Protein AF-A0A7S1NS68-F1 (afdb_monomer)

Mean predicted aligned error: 9.44 Å

Organism: NCBI:txid73025

Solvent-accessible surface area (backbone atoms only — not comparable to full-atom values): 8973 Å² total; per-residue (Å²): 137,70,60,67,44,74,39,48,34,71,34,73,32,74,50,71,56,63,77,52,60,89,84,45,47,40,35,43,36,64,88,53,104,85,63,80,72,32,69,24,50,52,54,60,69,64,95,90,56,72,72,77,91,58,64,29,28,28,50,35,61,41,71,59,36,73,66,45,70,72,34,58,35,37,39,39,38,81,92,42,95,64,69,49,75,35,40,52,30,29,27,34,90,79,80,88,89,81,77,62,80,76,74,70,62,53,65,71,75,42,91,66,10,72,64,51,60,76,64,62,81,52,94,87,65,83,86,86,81,79,80,85,77,78,77,78,76,83,78,85,130

Nearest PDB structures (foldseek):
  6dld-assembly1_B  TM=4.178E-01  e=3.895E-02  Homo sapiens
  1xau-assembly1_A  TM=4.382E-01  e=5.631E-01  Mus musculus
  7f35-assembly3_E  TM=3.769E-01  e=3.413E-01  Mus musculus
  7f2s-assembly1_B  TM=4.176E-01  e=2.393E+00  Mus musculus
  7km6-assembly1_L  TM=3.177E-01  e=1.227E+00  Homo sapiens

Radius of gyration: 19.7 Å; Cα contacts (8 Å, |Δi|>4): 235; chains: 1; bounding box: 54×30×59 Å

pLDDT: mean 80.26, std 14.73, range [41.56, 96.62]

Foldseek 3Di:
DAAQEEFAAQAKGKDKDDADDAPKKKWKDWDDPDDDTWIWGFDFDPPPDDPDPGGTMIMTIDGHHHWDDDIWMWMDIPVDPDIDTHGGYTHDHDDDQDDDPVSPDDCCPDVVSVVVVVVVPDSPDDDDDDDDDDDPPDDDD

InterPro domains:
  IPR036514 SGNH hydrolase superfamily [G3DSA:3.40.50.1110] (92-140)
  IPR039329 Sialate O-acetylesterase [PTHR22901] (2-140)

Secondary structure (DSSP, 8-state):
--SS-EEETTS-EEEEEEE--TTPEEEEE---TT-PPEEEEEE-SPTT---TT---EEEEEEP---SEEEEEEEEEETTEEEEEEEEEEEEE-------SGGGG--GGGSTTHHHHHHH---TT-----PPPPPPPPP---

Structure (mmCIF, N/CA/C/O backbone):
data_AF-A0A7S1NS68-F1
#
_entry.id   AF-A0A7S1NS68-F1
#
loop_
_atom_site.group_PDB
_atom_site.id
_atom_site.type_symbol
_atom_site.label_atom_id
_atom_site.label_alt_id
_atom_site.label_comp_id
_atom_site.label_asym_id
_atom_site.label_entity_id
_atom_site.label_seq_id
_atom_site.pdbx_PDB_ins_code
_atom_site.Cartn_x
_atom_site.Cartn_y
_atom_site.Cartn_z
_atom_site.occupancy
_atom_site.B_iso_or_equiv
_atom_site.auth_seq_id
_atom_site.auth_comp_id
_atom_site.auth_asym_id
_atom_site.auth_atom_id
_atom_site.pdbx_PDB_model_num
ATOM 1 N N . LEU A 1 1 ? -0.223 8.325 4.685 1.00 73.06 1 LEU A N 1
ATOM 2 C CA . LEU A 1 1 ? -0.859 7.276 3.864 1.00 73.06 1 LEU A CA 1
ATOM 3 C C . LEU A 1 1 ? -1.425 7.972 2.646 1.00 73.06 1 LEU A C 1
ATOM 5 O O . LEU A 1 1 ? -2.061 9.002 2.827 1.00 73.06 1 LEU A O 1
ATOM 9 N N . GLU A 1 2 ? -1.129 7.469 1.455 1.00 80.44 2 GLU A N 1
ATOM 10 C CA . GLU A 1 2 ? -1.509 8.104 0.190 1.00 80.44 2 GLU A CA 1
ATOM 11 C C . GLU A 1 2 ? -2.311 7.136 -0.679 1.00 80.44 2 GLU A C 1
ATOM 13 O O . GLU A 1 2 ? -2.218 5.921 -0.515 1.00 80.44 2 GLU A O 1
ATOM 18 N N . ASP A 1 3 ? -3.102 7.684 -1.595 1.00 91.50 3 ASP A N 1
ATOM 19 C CA . ASP A 1 3 ? -3.822 6.916 -2.606 1.00 91.50 3 ASP A CA 1
ATOM 20 C C . ASP A 1 3 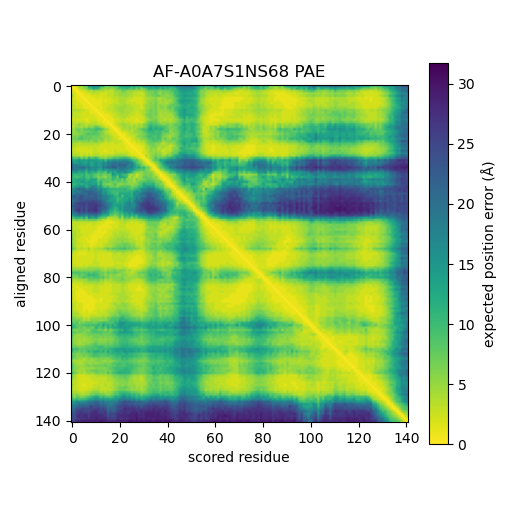? -2.852 6.383 -3.680 1.00 91.50 3 ASP A C 1
ATOM 22 O O . ASP A 1 3 ? -1.675 6.733 -3.716 1.00 91.50 3 ASP A O 1
ATOM 26 N N . HIS A 1 4 ? -3.344 5.548 -4.598 1.00 93.56 4 HIS A N 1
ATOM 27 C CA . HIS A 1 4 ? -2.556 5.045 -5.732 1.00 93.56 4 HIS A CA 1
ATOM 28 C C . HIS A 1 4 ? -1.351 4.158 -5.337 1.00 93.56 4 HIS A C 1
ATOM 30 O O . HIS A 1 4 ? -0.376 4.066 -6.080 1.00 93.56 4 HIS A O 1
ATOM 36 N N . MET A 1 5 ? -1.442 3.367 -4.263 1.00 93.19 5 MET A N 1
ATOM 37 C CA . MET A 1 5 ? -0.397 2.391 -3.888 1.00 93.19 5 MET A CA 1
ATO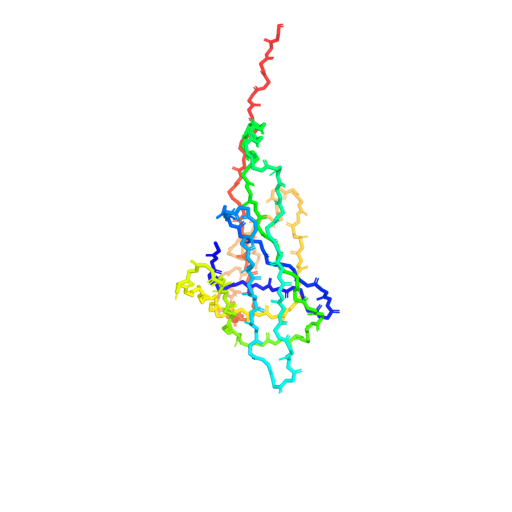M 38 C C . MET A 1 5 ? -0.579 0.983 -4.489 1.00 93.19 5 MET A C 1
ATOM 40 O O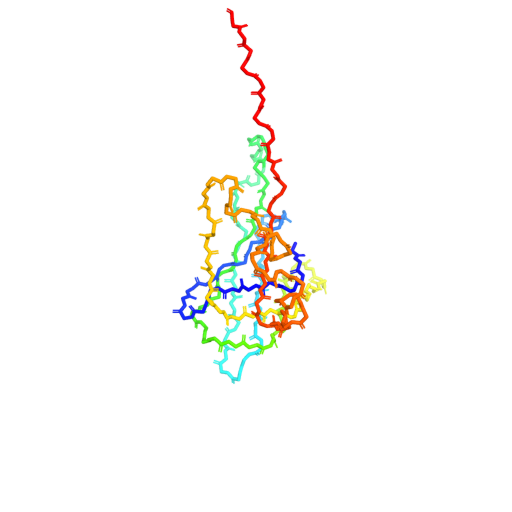 . MET A 1 5 ? -1.699 0.566 -4.794 1.00 93.19 5 MET A O 1
ATOM 44 N N . VAL A 1 6 ? 0.520 0.236 -4.610 1.00 94.88 6 VAL A N 1
ATOM 45 C CA . VAL A 1 6 ? 0.519 -1.198 -4.947 1.00 94.88 6 VAL A CA 1
ATOM 46 C C . VAL A 1 6 ? 0.974 -1.992 -3.723 1.00 94.88 6 VAL A C 1
ATOM 48 O O . VAL A 1 6 ? 2.022 -1.694 -3.156 1.00 94.88 6 VAL A O 1
ATOM 51 N N . LEU A 1 7 ? 0.189 -2.987 -3.318 1.00 94.06 7 LEU A N 1
ATOM 52 C CA . LEU A 1 7 ? 0.533 -3.970 -2.293 1.00 94.06 7 LEU A CA 1
ATOM 53 C C . LEU A 1 7 ? 0.958 -5.281 -2.961 1.00 94.06 7 LEU A C 1
ATOM 55 O O . LEU A 1 7 ? 0.460 -5.619 -4.035 1.00 94.06 7 LEU A O 1
ATOM 59 N N . GLN A 1 8 ? 1.861 -6.028 -2.327 1.00 95.81 8 GLN A N 1
ATOM 60 C CA . GLN A 1 8 ? 2.326 -7.309 -2.858 1.00 95.81 8 GLN A CA 1
ATOM 61 C C . GLN A 1 8 ? 1.163 -8.310 -2.940 1.00 95.81 8 GLN A C 1
ATOM 63 O O . GLN A 1 8 ? 0.476 -8.555 -1.947 1.00 95.81 8 GLN A O 1
ATOM 68 N N . ARG A 1 9 ? 0.940 -8.885 -4.125 1.00 94.38 9 ARG A N 1
ATOM 69 C CA . ARG A 1 9 ? -0.045 -9.958 -4.324 1.00 94.38 9 ARG A CA 1
ATOM 70 C C . ARG A 1 9 ? 0.458 -11.301 -3.806 1.00 94.38 9 ARG A C 1
ATOM 72 O O . ARG A 1 9 ? 1.665 -11.522 -3.701 1.00 94.38 9 ARG A O 1
ATOM 79 N N . ASP A 1 10 ? -0.490 -12.192 -3.533 1.00 93.25 10 ASP A N 1
ATOM 80 C CA . ASP A 1 10 ? -0.284 -13.604 -3.183 1.00 93.25 10 ASP A CA 1
ATOM 81 C C . ASP A 1 10 ? 0.603 -13.833 -1.943 1.00 93.25 10 ASP A C 1
ATOM 83 O O . ASP A 1 10 ? 1.017 -14.951 -1.644 1.00 93.25 10 ASP A O 1
ATOM 87 N N . GLN A 1 11 ? 0.849 -12.773 -1.171 1.00 91.25 11 GLN A N 1
ATOM 88 C CA . GLN A 1 11 ? 1.589 -12.775 0.085 1.00 91.25 11 GLN A CA 1
ATOM 89 C C . GLN A 1 11 ? 0.950 -11.800 1.071 1.00 91.25 11 GLN A C 1
ATOM 91 O O . GLN A 1 11 ? 0.178 -10.919 0.691 1.00 91.25 11 GLN A O 1
ATOM 96 N N . GLN A 1 12 ? 1.261 -11.969 2.356 1.00 89.44 12 GLN A N 1
ATOM 97 C CA . GLN A 1 12 ? 0.821 -11.030 3.378 1.00 89.44 12 GLN A CA 1
ATOM 98 C C . GLN A 1 12 ? 1.418 -9.645 3.094 1.00 89.44 12 GLN A C 1
ATOM 100 O O . GLN A 1 12 ? 2.633 -9.498 2.981 1.00 89.44 12 GLN A O 1
ATOM 105 N N . ALA A 1 13 ? 0.560 -8.631 3.019 1.00 89.44 13 ALA A N 1
ATOM 106 C CA . ALA A 1 13 ? 0.966 -7.241 2.856 1.00 89.44 13 ALA A CA 1
ATOM 107 C C . ALA A 1 13 ? 0.576 -6.458 4.108 1.00 89.44 13 ALA A C 1
ATOM 109 O O . ALA A 1 13 ? -0.490 -6.682 4.676 1.00 89.44 13 ALA A O 1
ATOM 110 N N . CYS A 1 14 ? 1.421 -5.532 4.547 1.00 89.00 14 CYS A N 1
ATOM 111 C CA . CYS A 1 14 ? 1.156 -4.738 5.741 1.00 89.00 14 CYS A CA 1
ATOM 112 C C . CYS A 1 14 ? 0.940 -3.271 5.389 1.00 89.00 14 CYS A C 1
ATOM 114 O O . CYS A 1 14 ? 1.557 -2.731 4.474 1.00 89.00 14 CYS A O 1
ATOM 116 N N . ILE A 1 15 ? 0.029 -2.639 6.121 1.00 88.00 15 ILE A N 1
ATOM 117 C CA . ILE A 1 15 ? -0.238 -1.209 6.060 1.00 88.00 15 ILE A CA 1
ATOM 118 C C . ILE A 1 15 ? 0.215 -0.614 7.384 1.00 88.00 15 ILE A C 1
ATOM 120 O O . ILE A 1 15 ? -0.197 -1.068 8.454 1.00 88.00 15 ILE A O 1
ATOM 124 N N . TRP A 1 16 ? 1.052 0.412 7.292 1.00 87.25 16 TRP A N 1
ATOM 125 C CA . TRP A 1 16 ? 1.570 1.151 8.436 1.00 87.25 16 TRP A CA 1
ATOM 126 C C . TRP A 1 16 ? 0.941 2.531 8.495 1.00 87.25 16 TRP A C 1
ATOM 128 O O . TRP A 1 16 ? 0.831 3.221 7.477 1.00 87.25 16 TRP A O 1
ATOM 138 N N . GLY A 1 17 ? 0.586 2.961 9.697 1.00 83.38 17 GLY A N 1
ATOM 139 C CA . GLY A 1 17 ? 0.144 4.326 9.931 1.00 83.38 17 GLY A CA 1
ATOM 140 C C . GLY A 1 17 ? 1.022 5.095 10.896 1.00 83.38 17 GLY A C 1
ATOM 141 O O . GLY A 1 17 ? 2.017 4.603 11.431 1.00 83.38 17 GLY A O 1
ATOM 142 N N . GLY A 1 18 ? 0.642 6.359 11.063 1.00 78.75 18 GLY A N 1
ATOM 143 C CA . GLY A 1 18 ? 1.274 7.271 12.001 1.00 78.75 18 GLY A CA 1
ATOM 144 C C . GLY A 1 18 ? 0.922 6.954 13.452 1.00 78.75 18 GLY A C 1
ATOM 145 O O . GLY A 1 18 ? 0.615 5.819 13.813 1.00 78.75 18 GLY A O 1
ATOM 146 N N . VAL A 1 19 ? 0.988 7.994 14.277 1.00 77.25 19 VAL A N 1
ATOM 147 C CA . VAL A 1 19 ? 0.803 7.876 15.721 1.00 77.25 19 VAL A CA 1
ATOM 148 C C . VAL A 1 19 ? -0.647 7.542 16.059 1.00 77.25 19 VAL A C 1
ATOM 150 O O . VAL A 1 19 ? -1.555 8.183 15.534 1.00 77.25 19 VAL A O 1
ATOM 153 N N . ALA A 1 20 ? -0.853 6.565 16.934 1.00 74.31 20 ALA A N 1
ATOM 154 C CA . ALA A 1 20 ? -2.145 6.256 17.538 1.00 74.31 20 ALA A CA 1
ATOM 155 C C . ALA A 1 20 ? -1.983 6.046 19.046 1.00 74.31 20 ALA A C 1
ATOM 157 O O . ALA A 1 20 ? -0.910 5.656 19.506 1.00 74.31 20 ALA A O 1
ATOM 158 N N . ASP A 1 21 ? -3.037 6.303 19.815 1.00 76.31 21 ASP A N 1
ATOM 159 C CA . ASP A 1 21 ? -2.971 6.180 21.267 1.00 76.31 21 ASP A CA 1
ATOM 160 C C . ASP A 1 21 ? -2.813 4.712 21.702 1.00 76.31 21 ASP A C 1
ATOM 162 O O . ASP A 1 21 ? -3.335 3.804 21.040 1.00 76.31 21 ASP A O 1
ATOM 166 N N . PRO A 1 22 ? -2.109 4.442 22.815 1.00 73.69 22 PRO A N 1
ATOM 167 C CA . PRO A 1 22 ? -1.977 3.092 23.351 1.00 73.69 22 PRO A CA 1
ATOM 168 C C . PRO A 1 22 ? -3.341 2.423 23.548 1.00 73.69 22 PRO A C 1
ATOM 170 O O . PRO A 1 22 ? -4.252 3.015 24.116 1.00 73.69 22 PRO A O 1
ATOM 173 N N . GLY A 1 23 ? -3.472 1.172 23.107 1.00 73.25 23 GLY A N 1
ATOM 174 C CA . GLY A 1 23 ? -4.726 0.418 23.213 1.00 73.25 23 GLY A CA 1
ATOM 175 C C . GLY A 1 23 ? -5.733 0.673 22.085 1.00 73.25 23 GLY A C 1
ATOM 176 O O . GLY A 1 23 ? -6.708 -0.072 21.994 1.00 73.25 23 GLY A O 1
ATOM 177 N N . THR A 1 24 ? -5.475 1.634 21.188 1.00 79.69 24 THR A N 1
ATOM 178 C CA . THR A 1 24 ? -6.305 1.842 19.992 1.00 79.69 24 THR A CA 1
ATOM 179 C C . THR A 1 24 ? -6.302 0.583 19.122 1.00 79.69 24 THR A C 1
ATOM 181 O O . THR A 1 24 ? -5.247 0.018 18.814 1.00 79.69 24 THR A O 1
ATOM 184 N N . VAL A 1 25 ? -7.481 0.150 18.677 1.00 82.25 25 VAL A N 1
ATOM 185 C CA . VAL A 1 25 ? -7.612 -0.942 17.700 1.00 82.25 25 VAL A CA 1
ATOM 186 C C . VAL A 1 25 ? -7.859 -0.346 16.323 1.00 82.25 25 VAL A C 1
ATOM 188 O O . VAL A 1 25 ? -8.886 0.300 16.100 1.00 82.25 25 VAL A O 1
ATOM 191 N N . VAL A 1 26 ? -6.934 -0.596 15.395 1.00 86.50 26 VAL A N 1
ATOM 192 C CA . VAL A 1 26 ? -7.034 -0.140 14.006 1.00 86.50 26 VAL A CA 1
ATOM 193 C C . VAL A 1 26 ? -7.495 -1.299 13.132 1.00 86.50 26 VAL A C 1
ATOM 195 O O . VAL A 1 26 ? -6.923 -2.389 13.152 1.00 86.50 26 VAL A O 1
ATOM 198 N N . THR A 1 27 ? -8.542 -1.067 12.348 1.00 87.81 27 THR A N 1
ATOM 199 C CA . THR A 1 27 ? -9.103 -2.066 11.433 1.00 87.81 27 THR A CA 1
ATOM 200 C C . THR A 1 27 ? -8.873 -1.632 9.996 1.00 87.81 27 THR A C 1
ATOM 202 O O . THR A 1 27 ? -9.113 -0.479 9.642 1.00 87.81 27 THR A O 1
ATOM 205 N N . VAL A 1 28 ? -8.414 -2.567 9.167 1.00 89.06 28 VAL A N 1
ATOM 206 C CA . VAL A 1 28 ? -8.222 -2.387 7.730 1.00 89.06 28 VAL A CA 1
ATOM 207 C C . VAL A 1 28 ? -9.145 -3.346 6.988 1.00 89.06 28 VAL A C 1
ATOM 209 O O . VAL A 1 28 ? -9.069 -4.567 7.136 1.00 89.06 28 VAL A O 1
ATOM 212 N N . ALA A 1 29 ? -10.015 -2.788 6.155 1.00 87.44 29 ALA A N 1
ATOM 213 C CA . ALA A 1 29 ? -10.949 -3.540 5.335 1.00 87.44 29 ALA A CA 1
ATOM 214 C C . ALA A 1 29 ? -10.661 -3.317 3.849 1.00 87.44 29 ALA A C 1
ATOM 216 O O . ALA A 1 29 ? -10.573 -2.181 3.381 1.00 87.44 29 ALA A O 1
ATOM 217 N N . VAL A 1 30 ? -10.571 -4.412 3.099 1.00 85.00 30 VAL A N 1
ATOM 218 C CA . VAL A 1 30 ? -10.450 -4.398 1.641 1.00 85.00 30 VAL A CA 1
ATOM 219 C C . VAL A 1 30 ? -11.694 -5.083 1.059 1.00 85.00 30 VAL A C 1
ATOM 221 O O . VAL A 1 30 ? -11.954 -6.242 1.385 1.00 85.00 30 VAL A O 1
ATOM 224 N N . PRO A 1 31 ? -12.497 -4.399 0.227 1.00 72.19 31 PRO A N 1
ATOM 225 C CA . PRO A 1 31 ? -13.735 -4.956 -0.302 1.00 72.19 31 PRO A CA 1
ATOM 226 C C . PRO A 1 31 ? -13.431 -5.973 -1.412 1.00 72.19 31 PRO A C 1
ATOM 228 O O . PRO A 1 31 ? -13.282 -5.616 -2.579 1.00 72.19 31 PRO A O 1
ATOM 231 N N . GLN A 1 32 ? -13.357 -7.253 -1.051 1.00 68.12 32 GLN A N 1
ATOM 232 C CA . GLN A 1 32 ? -13.393 -8.376 -1.990 1.00 68.12 32 GLN A CA 1
ATOM 233 C C . GLN A 1 32 ? -14.539 -9.326 -1.636 1.00 68.12 32 GLN A C 1
ATOM 235 O O . GLN A 1 32 ? -14.938 -9.423 -0.477 1.00 68.12 32 GLN A O 1
ATOM 240 N N . ARG A 1 33 ? -15.061 -10.044 -2.642 1.00 52.31 33 ARG A N 1
ATOM 241 C CA . ARG A 1 33 ? -16.285 -10.867 -2.549 1.00 52.31 33 ARG A CA 1
ATOM 242 C C . ARG A 1 33 ? -16.288 -11.908 -1.415 1.00 52.31 33 ARG A C 1
ATOM 244 O O . ARG A 1 33 ? -17.372 -12.324 -1.036 1.00 52.31 33 ARG A O 1
ATOM 251 N N . ASN A 1 34 ? -15.126 -12.286 -0.868 1.00 52.50 34 ASN A N 1
ATOM 252 C CA . ASN A 1 34 ? -14.973 -13.394 0.084 1.00 52.50 34 ASN A CA 1
ATOM 253 C C . ASN A 1 34 ? -14.076 -13.073 1.304 1.00 52.50 34 ASN A C 1
ATOM 255 O O . ASN A 1 34 ? -13.480 -13.994 1.861 1.00 52.50 34 ASN A O 1
ATOM 259 N N . TRP A 1 35 ? -13.919 -11.807 1.714 1.00 57.94 35 TRP A N 1
ATOM 260 C CA . TRP A 1 35 ? -12.913 -11.451 2.729 1.00 57.94 35 TRP A CA 1
ATOM 261 C C . TRP A 1 35 ? -13.479 -11.071 4.106 1.00 57.94 35 TRP A C 1
ATOM 263 O O . TRP A 1 35 ? -14.384 -10.247 4.223 1.00 57.94 35 TRP A O 1
ATOM 273 N N . SER A 1 36 ? -12.883 -11.636 5.160 1.00 53.59 36 SER A N 1
ATOM 274 C CA . SER A 1 36 ? -12.946 -11.159 6.544 1.00 53.59 36 SER A CA 1
ATOM 275 C C . SER A 1 36 ? -12.008 -9.963 6.759 1.00 53.59 36 SER A C 1
ATOM 277 O O . SER A 1 36 ? -10.856 -9.992 6.332 1.00 53.59 36 SER A O 1
ATOM 279 N N . GLN A 1 37 ? -12.484 -8.928 7.453 1.00 60.75 37 GLN A N 1
ATOM 280 C CA . GLN A 1 37 ? -11.708 -7.738 7.829 1.00 60.75 37 GLN A CA 1
ATOM 281 C C . GLN A 1 37 ? -10.408 -8.114 8.568 1.00 60.75 37 GLN A C 1
ATOM 283 O O . GLN A 1 37 ? -10.413 -9.032 9.389 1.00 60.75 37 GLN A O 1
ATOM 288 N N . ALA A 1 38 ? -9.309 -7.397 8.306 1.00 67.50 38 ALA A N 1
ATOM 289 C CA . ALA A 1 38 ? -8.069 -7.541 9.065 1.00 67.50 38 ALA A CA 1
ATOM 290 C C . ALA A 1 38 ? -8.017 -6.472 10.165 1.00 67.50 38 ALA A C 1
ATOM 292 O O . ALA A 1 38 ? -8.240 -5.289 9.908 1.00 67.50 38 ALA A O 1
ATOM 293 N N . ALA A 1 39 ? -7.711 -6.874 11.395 1.00 60.22 39 ALA A N 1
ATOM 294 C CA . ALA A 1 39 ? -7.552 -5.963 12.524 1.00 60.22 39 ALA A CA 1
ATOM 295 C C . ALA A 1 39 ? -6.138 -6.086 13.093 1.00 60.22 39 ALA A C 1
ATOM 297 O O . ALA A 1 39 ? -5.596 -7.188 13.186 1.00 60.22 39 ALA A O 1
ATOM 298 N N . GLY A 1 40 ? -5.546 -4.958 13.470 1.00 65.44 40 GLY A N 1
ATOM 299 C CA . GLY A 1 40 ? -4.247 -4.910 14.132 1.00 65.44 40 GLY A CA 1
ATOM 300 C C . GLY A 1 40 ? -4.229 -3.880 15.255 1.00 65.44 40 GLY A C 1
ATOM 301 O O . GLY A 1 40 ? -5.127 -3.048 15.400 1.00 65.44 40 GLY A O 1
ATOM 302 N N . GLY A 1 41 ? -3.211 -3.987 16.100 1.00 61.94 41 GLY A N 1
ATOM 303 C CA . GLY A 1 41 ? -3.027 -3.122 17.259 1.00 61.94 41 GLY A CA 1
ATOM 304 C C . GLY A 1 41 ? -1.929 -2.089 17.045 1.00 61.94 41 GLY A C 1
ATOM 305 O O . GLY A 1 41 ? -1.082 -2.204 16.155 1.00 61.94 41 GLY A O 1
ATOM 306 N N . VAL A 1 42 ? -1.929 -1.077 17.903 1.00 63.16 42 VAL A N 1
ATOM 307 C CA . VAL A 1 42 ? -0.812 -0.142 18.031 1.00 63.16 42 VAL A CA 1
ATOM 308 C C . VAL A 1 42 ? 0.384 -0.859 18.654 1.00 63.16 42 VAL A C 1
ATOM 310 O O . VAL A 1 42 ? 0.278 -1.447 19.728 1.00 63.16 42 VAL A O 1
ATOM 313 N N . THR A 1 43 ? 1.536 -0.783 17.993 1.00 55.78 43 THR A N 1
ATOM 314 C CA . THR A 1 43 ? 2.810 -1.324 18.479 1.00 55.78 43 THR A CA 1
ATOM 315 C C . THR A 1 43 ? 3.723 -0.163 18.879 1.00 55.78 43 THR A C 1
ATOM 317 O O . THR A 1 43 ? 4.108 0.655 18.044 1.00 55.78 43 THR A O 1
ATOM 320 N N . GLY A 1 44 ? 4.063 -0.056 20.163 1.00 56.47 44 GLY A N 1
ATOM 321 C CA . GLY A 1 44 ? 4.886 1.032 20.700 1.00 56.47 44 GLY A CA 1
ATOM 322 C C . GLY A 1 44 ? 5.267 0.811 22.165 1.00 56.47 44 GLY A C 1
ATOM 323 O O . GLY A 1 44 ? 4.838 -0.164 22.777 1.00 56.47 44 GLY A O 1
ATOM 324 N N . LEU A 1 45 ? 6.099 1.700 22.714 1.00 51.66 45 LEU A N 1
ATOM 325 C CA . LEU A 1 45 ? 6.564 1.656 24.113 1.00 51.66 45 LEU A CA 1
ATOM 326 C C . LEU A 1 45 ? 5.393 1.794 25.105 1.00 51.66 45 LEU A C 1
ATOM 328 O O . LEU A 1 45 ? 4.404 2.385 24.743 1.00 51.66 45 LEU A O 1
ATOM 332 N N . PRO A 1 46 ? 5.425 1.334 26.361 1.00 54.69 46 PRO A N 1
ATOM 333 C CA . PRO A 1 46 ? 4.310 1.525 27.307 1.00 54.69 46 PRO A CA 1
ATOM 334 C C . PRO A 1 46 ? 3.934 3.008 27.529 1.00 54.69 46 PRO A C 1
ATOM 336 O O . PRO A 1 46 ? 4.820 3.861 27.404 1.00 54.69 46 PRO A O 1
ATOM 339 N N . PRO A 1 47 ? 2.665 3.342 27.872 1.00 51.16 47 PRO A N 1
ATOM 340 C CA . PRO A 1 47 ? 2.248 4.715 28.179 1.00 51.16 47 PRO A CA 1
ATOM 341 C C . PRO A 1 47 ? 3.227 5.388 29.148 1.00 51.16 47 PRO A C 1
ATOM 343 O O . PRO A 1 47 ? 3.464 4.880 30.241 1.00 51.16 47 PRO A O 1
ATOM 346 N N . GLY A 1 48 ? 3.820 6.512 28.739 1.00 52.62 48 GLY A N 1
ATOM 347 C CA . GLY A 1 48 ? 4.769 7.277 29.561 1.00 52.62 48 GLY A CA 1
ATOM 348 C C . GLY A 1 48 ? 6.260 7.033 29.285 1.00 52.62 48 GLY A C 1
ATOM 349 O O . GLY A 1 48 ? 7.080 7.795 29.792 1.00 52.62 48 GLY A O 1
ATOM 350 N N . GLN A 1 49 ? 6.642 6.065 28.441 1.00 48.31 49 GLN A N 1
ATOM 351 C CA . GLN A 1 49 ? 8.022 5.950 27.944 1.00 48.31 49 GLN A CA 1
ATOM 352 C C . GLN A 1 49 ? 8.191 6.686 26.609 1.00 48.31 49 GLN A C 1
ATOM 354 O O . GLN A 1 49 ? 7.706 6.246 25.569 1.00 48.31 49 GLN A O 1
ATOM 359 N N . ARG A 1 50 ? 8.930 7.801 26.625 1.00 48.94 50 ARG A N 1
ATOM 360 C CA . ARG A 1 50 ? 9.419 8.482 25.416 1.00 48.94 50 ARG A CA 1
ATOM 361 C C . ARG A 1 50 ? 10.939 8.351 25.363 1.00 48.94 50 ARG A C 1
ATOM 363 O O . ARG A 1 50 ? 11.640 9.133 25.995 1.00 48.94 50 ARG A O 1
ATOM 370 N N . ILE A 1 51 ? 11.452 7.376 24.616 1.00 41.56 51 ILE A N 1
ATOM 371 C CA . ILE A 1 51 ? 12.870 7.350 24.231 1.00 41.56 51 ILE A CA 1
ATOM 372 C C . ILE A 1 51 ? 12.951 7.925 22.810 1.00 41.56 51 ILE A C 1
ATOM 374 O O . ILE A 1 51 ? 12.643 7.241 21.836 1.00 41.56 51 ILE A O 1
ATOM 378 N N . GLY A 1 52 ? 13.285 9.213 22.686 1.00 54.62 52 GLY A N 1
ATOM 379 C CA . GLY A 1 52 ? 13.398 9.903 21.391 1.00 54.62 52 GLY A CA 1
ATOM 380 C C . GLY A 1 52 ? 12.103 9.931 20.553 1.00 54.62 52 GLY A C 1
ATOM 381 O O . GLY A 1 52 ? 11.000 10.051 21.088 1.00 54.62 52 GLY A O 1
ATOM 382 N N . THR A 1 53 ? 12.237 9.829 19.223 1.00 49.44 53 THR A N 1
ATOM 383 C CA . THR A 1 53 ? 11.152 9.867 18.210 1.00 49.44 53 THR A CA 1
ATOM 384 C C . THR A 1 53 ? 10.391 8.532 18.075 1.00 49.44 53 THR A C 1
ATOM 386 O O . THR A 1 53 ? 9.840 8.222 17.018 1.00 49.44 53 THR A O 1
ATOM 389 N N . LEU A 1 54 ? 10.356 7.691 19.113 1.00 52.34 54 LEU A N 1
ATOM 390 C CA . LEU A 1 54 ? 9.548 6.467 19.106 1.00 52.34 54 LEU A CA 1
ATOM 391 C C . LEU A 1 54 ? 8.103 6.804 19.479 1.00 52.34 54 LEU A C 1
ATOM 393 O O . LEU A 1 54 ? 7.687 6.700 20.628 1.00 52.34 54 LEU A O 1
ATOM 397 N N . ALA A 1 55 ? 7.342 7.257 18.485 1.00 61.31 55 ALA A N 1
ATOM 398 C CA . ALA A 1 55 ? 5.899 7.385 18.599 1.00 61.31 55 ALA A CA 1
ATOM 399 C C . ALA A 1 55 ? 5.209 6.033 18.344 1.00 61.31 55 ALA A C 1
ATOM 401 O O . ALA A 1 55 ? 5.701 5.209 17.572 1.00 61.31 55 ALA A O 1
ATOM 402 N N . TYR A 1 56 ? 4.058 5.828 18.976 1.00 65.94 56 TYR A N 1
ATOM 403 C CA . TYR A 1 56 ? 3.192 4.660 18.830 1.00 65.94 56 TYR A CA 1
ATOM 404 C C . TYR A 1 56 ? 2.681 4.476 17.402 1.00 65.94 56 TYR A C 1
ATOM 406 O O . TYR A 1 56 ? 1.703 5.109 17.019 1.00 65.94 56 TYR A O 1
ATOM 414 N N . LYS A 1 57 ? 3.311 3.619 16.601 1.00 78.94 57 LYS A N 1
ATOM 415 C CA . LYS A 1 57 ? 2.856 3.341 15.232 1.00 78.94 57 LYS A CA 1
ATOM 416 C C . LYS A 1 57 ? 1.990 2.094 15.212 1.00 78.94 57 LYS A C 1
ATOM 418 O O . LYS A 1 57 ? 2.232 1.142 15.951 1.00 78.94 57 LYS A O 1
ATOM 423 N N . TRP A 1 58 ? 0.994 2.073 14.342 1.00 82.94 58 TRP A N 1
ATOM 424 C CA . TRP A 1 58 ? 0.187 0.879 14.124 1.00 82.94 58 TRP A CA 1
ATOM 425 C C . TRP A 1 58 ? 0.560 0.192 12.819 1.00 82.94 58 TRP A C 1
ATOM 427 O O . TRP A 1 58 ? 0.963 0.835 11.844 1.00 82.94 58 TRP A O 1
ATOM 437 N N . THR A 1 59 ? 0.394 -1.127 12.821 1.00 87.25 59 THR A N 1
ATOM 438 C CA . THR A 1 59 ? 0.574 -1.977 11.648 1.00 87.25 59 THR A CA 1
ATOM 439 C C . 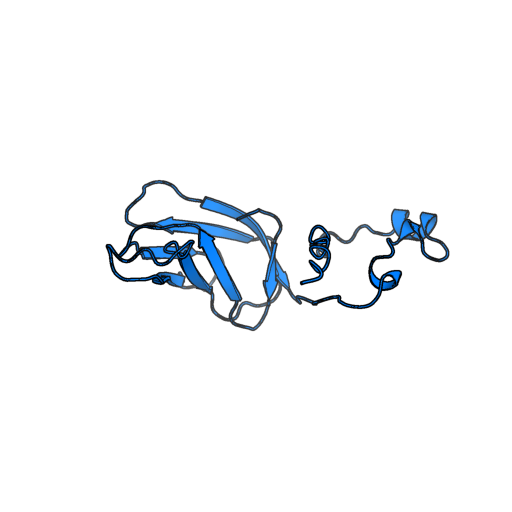THR A 1 59 ? -0.599 -2.938 11.565 1.00 87.25 59 THR A C 1
ATOM 441 O O . THR A 1 59 ? -0.929 -3.598 12.550 1.00 87.25 59 THR A O 1
ATOM 444 N N . VAL A 1 60 ? -1.218 -3.040 10.393 1.00 87.50 60 VAL A N 1
ATOM 445 C CA . VAL A 1 60 ? -2.231 -4.062 10.114 1.00 87.50 60 VAL A CA 1
ATOM 446 C C . VAL A 1 60 ? -1.814 -4.811 8.864 1.00 87.50 60 VAL A C 1
ATOM 448 O O . VAL A 1 60 ? -1.603 -4.203 7.817 1.00 87.50 60 VAL A O 1
ATOM 451 N N . CYS A 1 61 ? -1.691 -6.129 8.974 1.00 87.69 61 CYS A N 1
ATOM 452 C CA . CYS A 1 61 ? -1.352 -6.976 7.844 1.00 87.69 61 CYS A CA 1
ATOM 453 C C . CYS A 1 61 ? -2.606 -7.631 7.277 1.00 87.69 61 CYS A C 1
ATOM 455 O O . CYS A 1 61 ? -3.363 -8.285 7.994 1.00 87.69 61 CYS A O 1
ATOM 457 N N . VAL A 1 62 ? -2.818 -7.445 5.980 1.00 86.81 62 VAL A N 1
ATOM 458 C CA . VAL A 1 62 ? -3.870 -8.107 5.220 1.00 86.81 62 VAL A CA 1
ATOM 459 C C . VAL A 1 62 ? -3.338 -9.455 4.720 1.00 86.81 62 VAL A C 1
ATOM 461 O O . VAL A 1 62 ? -2.169 -9.538 4.328 1.00 86.81 62 VAL A O 1
ATOM 464 N N . PRO A 1 63 ? -4.127 -10.542 4.772 1.00 86.94 63 PRO A N 1
ATOM 465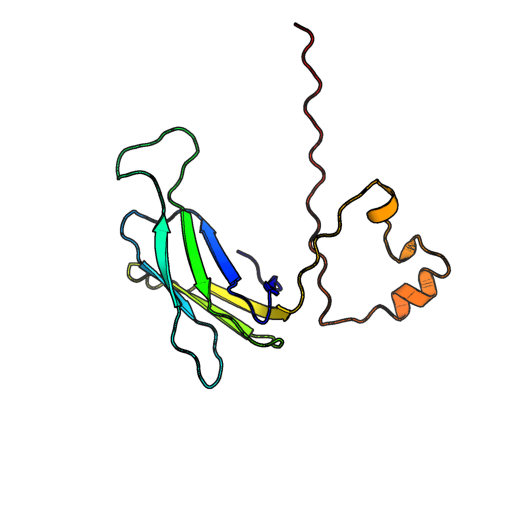 C CA . PRO A 1 63 ? -3.670 -11.842 4.285 1.00 86.94 63 PRO A CA 1
ATOM 466 C C . PRO A 1 63 ? -3.390 -11.839 2.767 1.00 86.94 63 PRO A C 1
ATOM 468 O O . PRO A 1 63 ? -3.766 -10.895 2.066 1.00 86.94 63 PRO A O 1
ATOM 471 N N . PRO A 1 64 ? -2.735 -12.899 2.255 1.00 89.69 64 PRO A N 1
ATOM 472 C CA . PRO A 1 64 ? -2.460 -13.071 0.833 1.00 89.69 64 PRO A CA 1
ATOM 473 C C . PRO A 1 64 ? -3.668 -12.772 -0.052 1.00 89.69 64 PRO A C 1
ATOM 475 O O . PRO A 1 64 ? -4.739 -13.347 0.127 1.00 89.69 64 PRO A O 1
ATOM 478 N N . THR A 1 65 ? -3.480 -11.856 -1.000 1.00 87.06 65 THR A N 1
ATOM 479 C CA . THR A 1 65 ? -4.547 -11.361 -1.876 1.00 87.06 65 THR A CA 1
ATOM 480 C C . THR A 1 65 ? -4.142 -11.530 -3.333 1.00 87.06 65 THR A C 1
ATOM 482 O O . THR A 1 65 ? -3.068 -11.048 -3.701 1.00 87.06 65 THR A O 1
ATOM 485 N N . PRO A 1 66 ? -4.979 -12.157 -4.177 1.00 90.31 66 PRO A N 1
ATOM 486 C CA . PRO A 1 66 ? -4.696 -12.277 -5.599 1.00 90.31 66 PRO A CA 1
ATOM 487 C C . PRO A 1 66 ? -4.513 -10.922 -6.279 1.00 90.31 66 PRO A C 1
ATOM 489 O O . PRO A 1 66 ? -5.121 -9.920 -5.890 1.00 90.31 66 PRO A O 1
ATOM 492 N N . GLY A 1 67 ? -3.706 -10.911 -7.339 1.00 91.88 67 GLY A N 1
ATOM 493 C CA . GLY A 1 67 ? -3.471 -9.709 -8.133 1.00 91.88 67 GLY A CA 1
ATOM 494 C C . GLY A 1 67 ? -4.763 -9.104 -8.693 1.00 91.88 67 GLY A C 1
ATOM 495 O O . GLY A 1 67 ? -5.644 -9.823 -9.166 1.00 91.88 67 GLY A O 1
ATOM 496 N N . GLY A 1 68 ? -4.880 -7.775 -8.652 1.00 90.75 68 GLY A N 1
ATOM 497 C CA . GLY A 1 68 ? -6.034 -7.056 -9.186 1.00 90.75 68 GLY A CA 1
ATOM 498 C C . GLY A 1 68 ? -6.295 -5.709 -8.516 1.00 90.75 68 GLY A C 1
ATOM 499 O O . GLY A 1 68 ? -5.426 -5.123 -7.870 1.00 90.75 68 GLY A O 1
ATOM 500 N N . GLY A 1 69 ? -7.527 -5.233 -8.672 1.00 89.19 69 GLY A N 1
ATOM 501 C CA . GLY A 1 69 ? -7.966 -3.897 -8.277 1.00 89.19 69 GLY A CA 1
ATOM 502 C C . GLY A 1 69 ? -8.349 -3.055 -9.501 1.00 89.19 69 GLY A C 1
ATOM 503 O O . GLY A 1 69 ? -8.467 -3.597 -10.601 1.00 89.19 69 GLY A O 1
ATOM 504 N N . PRO A 1 70 ? -8.557 -1.741 -9.335 1.00 93.06 70 PRO A N 1
ATOM 505 C CA . PRO A 1 70 ? -8.331 -0.971 -8.114 1.00 93.06 70 PRO A CA 1
ATOM 506 C C . PRO A 1 70 ? -9.357 -1.219 -7.005 1.00 93.06 70 PRO A C 1
ATOM 508 O O . PRO A 1 70 ? -10.557 -1.283 -7.253 1.00 93.06 70 PRO A O 1
ATOM 511 N N . TYR A 1 71 ? -8.875 -1.282 -5.765 1.00 91.31 71 TYR A N 1
ATOM 512 C CA . TYR A 1 71 ? -9.694 -1.359 -4.558 1.00 91.31 71 TYR A CA 1
ATOM 513 C C . TYR A 1 71 ? -9.705 -0.027 -3.805 1.00 91.31 71 TYR A C 1
ATOM 515 O O . TYR A 1 71 ? -8.778 0.781 -3.909 1.00 91.31 71 TYR A O 1
ATOM 523 N N . THR A 1 72 ? -10.747 0.166 -3.001 1.00 92.00 72 THR A N 1
ATOM 524 C CA . THR A 1 72 ? -10.793 1.209 -1.972 1.00 92.00 72 THR A CA 1
ATOM 525 C C . THR A 1 72 ? -10.603 0.544 -0.618 1.00 92.00 72 THR A C 1
ATOM 527 O O . THR A 1 72 ? -11.515 -0.118 -0.126 1.00 92.00 72 THR A O 1
ATOM 530 N N . VAL A 1 73 ? -9.421 0.697 -0.025 1.00 90.44 73 VAL A N 1
ATOM 531 C CA . VAL A 1 73 ? -9.121 0.173 1.310 1.00 90.44 73 VAL A CA 1
ATOM 532 C C . VAL A 1 73 ? -9.629 1.158 2.353 1.00 90.44 73 VAL A C 1
ATOM 534 O O . VAL A 1 73 ? -9.415 2.362 2.259 1.00 90.44 73 VAL A O 1
ATOM 537 N N . THR A 1 74 ? -10.323 0.638 3.350 1.00 90.69 74 THR A N 1
ATOM 538 C CA . THR A 1 74 ? -10.879 1.403 4.458 1.00 90.69 74 THR A CA 1
ATOM 539 C C . THR A 1 74 ? -10.041 1.175 5.700 1.00 90.69 74 THR A C 1
ATOM 541 O O . THR A 1 74 ? -9.818 0.029 6.077 1.00 90.69 74 THR A O 1
ATOM 544 N N . VAL A 1 75 ? -9.629 2.255 6.355 1.00 89.44 75 VAL A N 1
ATOM 545 C CA . VAL A 1 75 ? -8.994 2.217 7.671 1.00 89.44 75 VAL A CA 1
ATOM 546 C C . VAL A 1 75 ? -9.910 2.907 8.672 1.00 89.44 75 VAL A C 1
ATOM 548 O O . VAL A 1 75 ? -10.313 4.053 8.464 1.00 89.44 75 VAL A O 1
ATOM 551 N N . THR A 1 76 ? -10.235 2.212 9.755 1.00 88.94 76 THR A N 1
ATOM 552 C CA . THR A 1 76 ? -11.057 2.726 10.854 1.00 88.94 76 THR A CA 1
ATOM 553 C C . THR A 1 76 ? -10.367 2.497 12.192 1.00 88.94 76 THR A C 1
ATOM 555 O O . THR A 1 76 ? -9.501 1.631 12.332 1.00 88.94 76 THR A O 1
ATOM 558 N N . SER A 1 77 ? -10.762 3.285 13.187 1.00 85.62 77 SER A N 1
ATOM 559 C CA . SER A 1 77 ? -10.392 3.090 14.586 1.00 85.62 77 SER A CA 1
ATOM 560 C C . SER A 1 77 ? -11.663 2.941 15.410 1.00 85.62 77 SER A C 1
ATOM 562 O O . SER A 1 77 ? -12.671 3.572 15.102 1.00 85.62 77 SER A O 1
ATOM 564 N N . ARG A 1 78 ? -11.627 2.124 16.466 1.00 78.44 78 ARG A N 1
ATOM 565 C CA . ARG A 1 78 ? -12.750 2.037 17.412 1.00 78.44 78 ARG A CA 1
ATOM 566 C C . ARG A 1 78 ? -13.006 3.369 18.124 1.00 78.44 78 ARG A C 1
ATOM 568 O O . ARG A 1 78 ? -14.155 3.704 18.387 1.00 78.44 78 ARG A O 1
ATOM 575 N N . ASP A 1 79 ? -11.942 4.111 18.405 1.00 78.75 79 ASP A N 1
ATOM 576 C CA . ASP A 1 79 ? -11.977 5.295 19.268 1.00 78.75 79 ASP A CA 1
ATOM 577 C C . ASP A 1 79 ? -12.210 6.593 18.479 1.00 78.75 79 ASP A C 1
ATOM 579 O O . ASP A 1 79 ? -12.190 7.686 19.039 1.00 78.75 79 ASP A O 1
ATOM 583 N N . SER A 1 80 ? -12.435 6.492 17.163 1.00 79.94 80 SER A N 1
ATOM 584 C CA . SER A 1 80 ? -12.688 7.640 16.297 1.00 79.94 80 SER A CA 1
ATOM 585 C C . SER A 1 80 ? -13.786 7.344 15.277 1.00 79.94 80 SER A C 1
ATOM 587 O O . SER A 1 80 ? -13.728 6.320 14.598 1.00 79.94 80 SER A O 1
ATOM 589 N N . PRO A 1 81 ? -14.752 8.262 15.081 1.00 82.00 81 PRO A N 1
ATOM 590 C CA . PRO A 1 81 ? -15.733 8.138 14.007 1.00 82.00 81 PRO A CA 1
ATOM 591 C C . PRO A 1 81 ? -15.124 8.414 12.622 1.00 82.00 81 PRO A C 1
ATOM 593 O O . PRO A 1 81 ? -15.801 8.250 11.608 1.00 82.00 81 PRO A O 1
ATOM 596 N N . HIS A 1 82 ? -13.867 8.867 12.554 1.00 84.50 82 HIS A N 1
ATOM 597 C CA . HIS A 1 82 ? -13.205 9.178 11.296 1.00 84.50 82 HIS A CA 1
ATOM 598 C C . HIS A 1 82 ? -12.720 7.904 10.603 1.00 84.50 82 HIS A C 1
ATOM 600 O O . HIS A 1 82 ? -12.044 7.057 11.188 1.00 84.50 82 HIS A O 1
ATOM 606 N N . GLN A 1 83 ? -13.012 7.823 9.310 1.00 88.38 83 GLN A N 1
ATOM 607 C CA . GLN A 1 83 ? -12.551 6.770 8.421 1.00 88.38 83 GLN A CA 1
ATOM 608 C C . GLN A 1 83 ? -11.578 7.353 7.401 1.00 88.38 83 GLN A C 1
ATOM 610 O O . GLN A 1 83 ? -11.839 8.400 6.805 1.00 88.38 83 GLN A O 1
ATOM 615 N N . LEU A 1 84 ? -10.478 6.645 7.163 1.00 89.81 84 LEU A N 1
ATOM 616 C CA . LEU A 1 84 ? -9.565 6.935 6.065 1.00 89.81 84 LEU A CA 1
ATOM 617 C C . LEU A 1 84 ? -9.852 5.976 4.909 1.00 89.81 84 LEU A C 1
ATOM 619 O O . LEU A 1 84 ? -9.943 4.763 5.093 1.00 89.81 84 LEU A O 1
ATOM 623 N N . LEU A 1 85 ? -9.987 6.532 3.709 1.00 92.88 85 LEU A N 1
ATOM 624 C CA . LEU A 1 85 ? -10.177 5.780 2.475 1.00 92.88 85 LEU A CA 1
ATOM 625 C C . LEU A 1 85 ? -8.907 5.881 1.642 1.00 92.88 85 LEU A C 1
ATOM 627 O O . LEU A 1 85 ? -8.568 6.974 1.203 1.00 92.88 85 LEU A O 1
ATOM 631 N N . LEU A 1 86 ? -8.246 4.750 1.411 1.00 92.88 86 LEU A N 1
ATOM 632 C CA . LEU A 1 86 ? -7.135 4.632 0.475 1.00 92.88 86 LEU A CA 1
ATOM 633 C C . LEU A 1 86 ? -7.702 4.168 -0.858 1.00 92.88 86 LEU A C 1
ATOM 635 O O . LEU A 1 86 ? -8.183 3.038 -0.991 1.00 92.88 86 LEU A O 1
ATOM 639 N N . ARG A 1 87 ? -7.701 5.059 -1.838 1.00 94.31 87 ARG A N 1
ATOM 640 C CA . ARG A 1 87 ? -8.302 4.823 -3.149 1.00 94.31 87 ARG A CA 1
ATOM 641 C C . ARG A 1 87 ? -7.266 4.310 -4.128 1.00 94.31 87 ARG A C 1
ATOM 643 O O . ARG A 1 87 ? -6.071 4.589 -4.033 1.00 94.31 87 ARG A O 1
ATOM 650 N N . ASN A 1 88 ? -7.767 3.602 -5.133 1.00 94.12 88 ASN A N 1
ATOM 651 C CA . ASN A 1 88 ? -6.957 3.105 -6.231 1.00 94.12 88 ASN A CA 1
ATOM 652 C C . ASN A 1 88 ? -5.820 2.184 -5.757 1.00 94.12 88 ASN A C 1
ATOM 654 O O . ASN A 1 88 ? -4.702 2.286 -6.246 1.00 94.12 88 ASN A O 1
ATOM 658 N N . VAL A 1 89 ? -6.072 1.297 -4.796 1.00 93.62 89 VAL A N 1
ATOM 659 C CA . VAL A 1 89 ? -5.069 0.342 -4.301 1.00 93.62 89 VAL A CA 1
ATOM 660 C C . VAL A 1 89 ? -5.042 -0.886 -5.206 1.00 93.62 89 VAL A C 1
ATOM 662 O O . VAL A 1 89 ? -6.087 -1.488 -5.452 1.00 93.62 89 VAL A O 1
ATOM 665 N N . LEU A 1 90 ? -3.869 -1.256 -5.715 1.00 94.12 90 LEU A N 1
ATOM 666 C CA . LEU A 1 90 ? -3.682 -2.491 -6.485 1.00 94.12 90 LEU A CA 1
ATOM 667 C C . LEU A 1 90 ? -3.015 -3.551 -5.615 1.00 94.12 90 LEU A C 1
ATOM 669 O O . LEU A 1 90 ? -2.178 -3.216 -4.782 1.00 94.12 90 LEU A O 1
ATOM 673 N N . PHE A 1 91 ? -3.334 -4.816 -5.863 1.00 94.00 91 PHE A N 1
ATOM 674 C CA . PHE A 1 91 ? -2.482 -5.934 -5.467 1.00 94.00 91 PHE A CA 1
ATOM 675 C C . PHE A 1 91 ? -1.731 -6.409 -6.707 1.00 94.00 91 PHE A C 1
ATOM 677 O O . PHE A 1 91 ? -2.352 -6.719 -7.726 1.00 94.00 91 PHE A O 1
ATOM 684 N N . GLY A 1 92 ? -0.405 -6.417 -6.654 1.00 95.06 92 GLY A N 1
ATOM 685 C CA . GLY A 1 92 ? 0.450 -6.698 -7.803 1.00 95.06 92 GLY A CA 1
ATOM 686 C C . GLY A 1 92 ? 1.867 -7.067 -7.388 1.00 95.06 92 GLY A C 1
ATOM 687 O O . GLY A 1 92 ? 2.137 -7.287 -6.210 1.00 95.06 92 GLY A O 1
ATOM 688 N N . ASP A 1 93 ? 2.764 -7.152 -8.364 1.00 96.62 93 ASP A N 1
ATOM 689 C CA . ASP A 1 93 ? 4.178 -7.417 -8.104 1.00 96.62 93 ASP A CA 1
ATOM 690 C C . ASP A 1 93 ? 4.892 -6.119 -7.714 1.00 96.62 93 ASP A C 1
ATOM 692 O O . ASP A 1 93 ? 4.771 -5.101 -8.405 1.00 96.62 93 ASP A O 1
ATOM 696 N N . VAL A 1 94 ? 5.627 -6.151 -6.600 1.00 95.00 94 VAL A N 1
ATOM 697 C CA . VAL A 1 94 ? 6.395 -5.007 -6.101 1.00 95.00 94 VAL A CA 1
ATOM 698 C C . VAL A 1 94 ? 7.882 -5.283 -6.287 1.00 95.00 94 VAL A C 1
ATOM 700 O O . VAL A 1 94 ? 8.446 -6.187 -5.676 1.00 95.00 94 VAL A O 1
ATOM 703 N N . PHE A 1 95 ? 8.530 -4.472 -7.122 1.00 93.94 95 PHE A N 1
ATOM 704 C CA . PHE A 1 95 ? 9.959 -4.572 -7.401 1.00 93.94 95 PHE A CA 1
ATOM 705 C C . PHE A 1 95 ? 10.721 -3.445 -6.706 1.00 93.94 95 PHE A C 1
ATOM 707 O O . PHE A 1 95 ? 10.370 -2.272 -6.838 1.00 93.94 95 PHE A O 1
ATOM 714 N N . LEU A 1 96 ? 11.796 -3.797 -5.998 1.00 91.31 96 LEU A N 1
ATOM 715 C CA . LEU A 1 96 ? 12.778 -2.825 -5.533 1.00 91.31 96 LEU A CA 1
ATOM 716 C C . LEU A 1 96 ? 13.823 -2.619 -6.630 1.00 91.31 96 LEU A C 1
ATOM 718 O O . LEU A 1 96 ? 14.674 -3.476 -6.857 1.00 91.31 96 LEU A O 1
ATOM 722 N N . CYS A 1 97 ? 13.761 -1.471 -7.295 1.00 89.00 97 CYS A N 1
ATOM 723 C CA . CYS A 1 97 ? 14.742 -1.079 -8.299 1.00 89.00 97 CYS A CA 1
ATOM 724 C C . CYS A 1 97 ? 15.838 -0.233 -7.638 1.00 89.00 97 CYS A C 1
ATOM 726 O O . CYS A 1 97 ? 15.606 0.930 -7.310 1.00 89.00 97 CYS A O 1
ATOM 728 N N . SER A 1 98 ? 17.028 -0.803 -7.440 1.00 87.31 98 SER A N 1
ATOM 729 C CA . SER A 1 98 ? 18.191 -0.105 -6.878 1.00 87.31 98 SER A CA 1
ATOM 730 C C . SER A 1 98 ? 19.452 -0.361 -7.704 1.00 87.31 98 SER A C 1
ATOM 732 O O . SER A 1 98 ? 19.585 -1.397 -8.352 1.00 87.31 98 SER A O 1
ATOM 734 N N . GLY A 1 99 ? 20.376 0.600 -7.691 1.00 86.88 99 GLY A N 1
ATOM 735 C CA . GLY A 1 99 ? 21.651 0.513 -8.397 1.00 86.88 99 GLY A CA 1
ATOM 736 C C . GLY A 1 99 ? 22.354 1.864 -8.505 1.00 86.88 99 GLY A C 1
ATOM 737 O O . GLY A 1 99 ? 22.088 2.775 -7.726 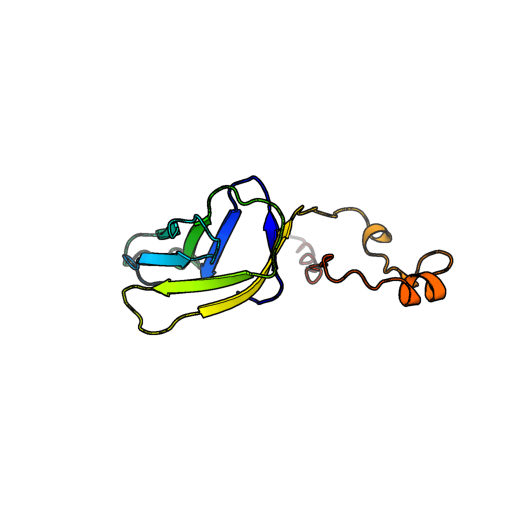1.00 86.88 99 GLY A O 1
ATOM 738 N N . GLN A 1 100 ? 23.271 1.979 -9.466 1.00 84.94 100 GLN A N 1
ATOM 739 C CA . GLN A 1 100 ? 24.008 3.215 -9.757 1.00 84.94 100 GLN A CA 1
ATOM 740 C C . GLN A 1 100 ? 23.134 4.246 -10.498 1.00 84.94 100 GLN A C 1
ATOM 742 O O . GLN A 1 100 ? 22.019 3.942 -10.925 1.00 84.94 100 GLN A O 1
ATOM 747 N N . SER A 1 101 ? 23.656 5.461 -10.692 1.00 80.06 101 SER A N 1
ATOM 748 C CA . SER A 1 101 ? 22.939 6.620 -11.262 1.00 80.06 101 SER A CA 1
ATOM 749 C C . SER A 1 101 ? 22.189 6.344 -12.576 1.00 80.06 101 SER A C 1
ATOM 751 O O . SER A 1 101 ? 21.105 6.884 -12.791 1.00 80.06 101 SER A O 1
ATOM 753 N N . ASN A 1 102 ? 22.706 5.454 -13.429 1.00 79.19 102 ASN A N 1
ATOM 754 C CA . ASN A 1 102 ? 22.073 5.103 -14.704 1.00 79.19 102 ASN A CA 1
ATOM 755 C C . ASN A 1 102 ? 20.754 4.315 -14.554 1.00 79.19 102 ASN A C 1
ATOM 757 O O . ASN A 1 102 ? 19.960 4.288 -15.490 1.00 79.19 102 ASN A O 1
ATOM 761 N N . MET A 1 103 ? 20.466 3.709 -13.395 1.00 82.50 103 MET A N 1
ATOM 762 C CA . MET A 1 103 ? 19.186 3.020 -13.155 1.00 82.50 103 MET A CA 1
ATOM 763 C C . MET A 1 103 ? 18.029 3.971 -12.834 1.00 82.50 103 MET A C 1
ATOM 765 O O . MET A 1 103 ? 16.876 3.548 -12.824 1.00 82.50 103 MET A O 1
ATOM 769 N N . GLN A 1 104 ? 18.319 5.255 -12.610 1.00 8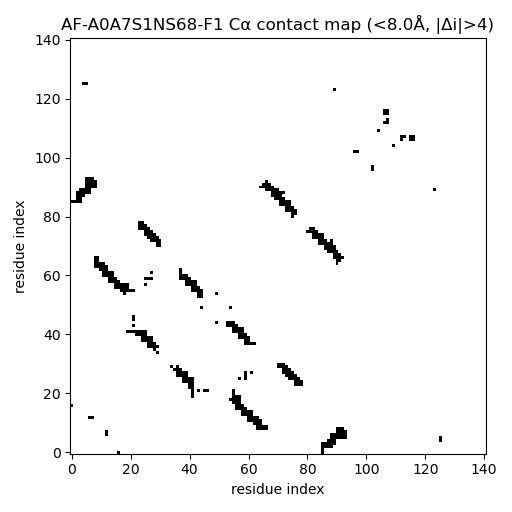4.56 104 GLN A N 1
ATOM 770 C CA . GLN A 1 104 ? 17.304 6.294 -12.432 1.00 84.56 104 GLN A CA 1
ATOM 771 C C . GLN A 1 104 ? 16.998 7.050 -13.739 1.00 84.56 104 GLN A C 1
ATOM 773 O O . GLN A 1 104 ? 16.253 8.030 -13.730 1.00 84.56 104 GLN A O 1
ATOM 778 N N . MET A 1 105 ? 17.560 6.628 -14.878 1.00 87.81 105 MET A N 1
ATOM 779 C CA . MET A 1 105 ? 17.259 7.266 -16.159 1.00 87.81 105 MET A CA 1
ATOM 780 C C . MET A 1 105 ? 15.770 7.143 -16.495 1.00 87.81 105 MET A C 1
ATOM 782 O O . MET A 1 105 ? 15.174 6.069 -16.441 1.00 87.81 105 MET A O 1
ATOM 786 N N . THR A 1 106 ? 15.167 8.267 -16.864 1.00 89.06 106 THR A N 1
ATOM 787 C CA . THR A 1 106 ? 13.780 8.311 -17.333 1.00 89.06 106 THR A CA 1
ATOM 788 C C . THR A 1 106 ? 13.671 7.738 -18.747 1.00 89.06 106 THR A C 1
ATOM 790 O O . THR A 1 106 ? 14.620 7.819 -19.524 1.00 89.06 106 THR A O 1
ATOM 793 N N . VAL A 1 107 ? 12.489 7.237 -19.127 1.00 90.06 107 VAL A N 1
ATOM 794 C CA . VAL A 1 107 ? 12.216 6.726 -20.491 1.00 90.06 107 VAL A CA 1
ATOM 795 C C . VAL A 1 107 ? 12.573 7.756 -21.572 1.00 90.06 107 VAL A C 1
ATOM 797 O O . VAL A 1 107 ? 13.068 7.415 -22.634 1.00 90.06 107 VAL A O 1
ATOM 800 N N . ARG A 1 108 ? 12.425 9.054 -21.290 1.00 91.00 108 ARG A N 1
ATOM 801 C CA . ARG A 1 108 ? 12.790 10.118 -22.238 1.00 91.00 108 ARG A CA 1
ATOM 802 C C . ARG A 1 108 ? 14.289 10.157 -22.575 1.00 91.00 108 ARG A C 1
ATOM 804 O O . ARG A 1 108 ? 14.656 10.708 -23.607 1.00 91.00 108 ARG A O 1
ATOM 811 N N . GLN A 1 109 ? 15.141 9.625 -21.702 1.00 90.00 109 GLN A N 1
ATOM 812 C CA . GLN A 1 109 ? 16.597 9.604 -21.862 1.00 90.00 109 GLN A CA 1
ATOM 813 C C . GLN A 1 109 ? 17.097 8.340 -22.579 1.00 90.00 109 GLN A C 1
ATOM 815 O O . GLN A 1 109 ? 18.300 8.215 -22.803 1.00 90.00 109 GLN A O 1
ATOM 820 N N . THR A 1 110 ? 16.213 7.397 -22.925 1.00 88.94 110 THR A N 1
ATOM 821 C CA . THR A 1 110 ? 16.593 6.162 -23.620 1.00 88.94 110 THR A CA 1
ATOM 822 C C . THR A 1 110 ? 16.667 6.362 -25.132 1.00 88.94 110 THR A C 1
ATOM 824 O O . THR A 1 110 ? 16.224 7.374 -25.682 1.00 88.94 110 THR A O 1
ATOM 827 N N . PHE A 1 111 ? 17.206 5.356 -25.826 1.00 90.94 111 PHE A N 1
ATOM 828 C CA . PHE A 1 111 ? 17.072 5.256 -27.276 1.00 90.94 111 PHE A CA 1
ATOM 829 C C . PHE A 1 111 ? 15.581 5.275 -27.657 1.00 90.94 111 PHE A C 1
ATOM 831 O O . PHE A 1 111 ? 14.781 4.612 -27.000 1.00 90.94 111 PHE A O 1
ATOM 838 N N . ASP A 1 112 ? 15.221 6.073 -28.665 1.00 91.31 112 ASP A N 1
ATOM 839 C CA . ASP A 1 112 ? 13.835 6.310 -29.112 1.00 91.31 112 ASP A CA 1
ATOM 840 C C . ASP A 1 112 ? 12.859 6.823 -28.021 1.00 91.31 112 ASP A C 1
ATOM 842 O O . ASP A 1 112 ? 11.647 6.615 -28.079 1.00 91.31 112 ASP A O 1
ATOM 846 N N . GLY A 1 113 ? 13.379 7.545 -27.019 1.00 93.00 113 GLY A N 1
ATOM 847 C CA . GLY A 1 113 ? 12.596 8.062 -25.890 1.00 93.00 113 GLY A CA 1
ATOM 848 C C . GLY A 1 113 ? 11.287 8.793 -26.253 1.00 93.00 113 GLY A C 1
ATOM 849 O O . GLY A 1 113 ? 10.283 8.551 -25.584 1.00 93.00 113 GLY A O 1
ATOM 850 N N . PRO A 1 114 ? 11.232 9.667 -27.284 1.00 92.69 114 PRO A N 1
ATOM 851 C CA . PRO A 1 114 ? 9.983 10.321 -27.684 1.00 92.69 114 PRO A CA 1
ATOM 852 C C . PRO A 1 114 ? 8.859 9.343 -28.057 1.00 92.69 114 PRO A C 1
ATOM 854 O O . PRO A 1 114 ? 7.739 9.501 -27.570 1.00 92.69 114 PRO A O 1
ATOM 857 N N . SER A 1 115 ? 9.160 8.321 -28.861 1.00 93.44 115 SER A N 1
ATOM 858 C CA . SER A 1 115 ? 8.184 7.317 -29.302 1.00 93.44 115 SER A CA 1
ATOM 859 C C . SER A 1 115 ? 7.734 6.427 -28.141 1.00 93.44 115 SER A C 1
ATOM 861 O O . SER A 1 115 ? 6.553 6.101 -28.013 1.00 93.44 115 SER A O 1
ATOM 863 N N . GLU A 1 116 ? 8.660 6.068 -27.250 1.00 92.44 116 GLU A N 1
ATOM 864 C CA . GLU A 1 116 ? 8.352 5.249 -26.074 1.00 92.44 116 GLU A CA 1
ATOM 865 C C . GLU A 1 116 ? 7.472 5.991 -25.062 1.00 92.44 116 GLU A C 1
ATOM 867 O O . GLU A 1 116 ? 6.544 5.407 -24.503 1.00 92.44 116 GLU A O 1
ATOM 872 N N . VAL A 1 117 ? 7.682 7.299 -24.877 1.00 92.38 117 VAL A N 1
ATOM 873 C CA . VAL A 1 117 ? 6.806 8.137 -24.038 1.00 92.38 117 VAL A CA 1
ATOM 874 C C . VAL A 1 117 ? 5.386 8.214 -24.607 1.00 92.38 117 VAL A C 1
ATOM 876 O O . VAL A 1 117 ? 4.419 8.176 -23.849 1.00 92.38 117 VAL A O 1
ATOM 879 N N . GLU A 1 118 ? 5.221 8.283 -25.929 1.00 91.75 118 GLU A N 1
ATOM 880 C CA . GLU A 1 118 ? 3.885 8.263 -26.541 1.00 91.75 118 GLU A CA 1
ATOM 881 C C . GLU A 1 118 ? 3.143 6.945 -26.246 1.00 91.75 118 GLU A C 1
ATOM 883 O O . GLU A 1 118 ? 1.932 6.934 -25.994 1.00 91.75 118 GLU A O 1
ATOM 888 N N . ARG A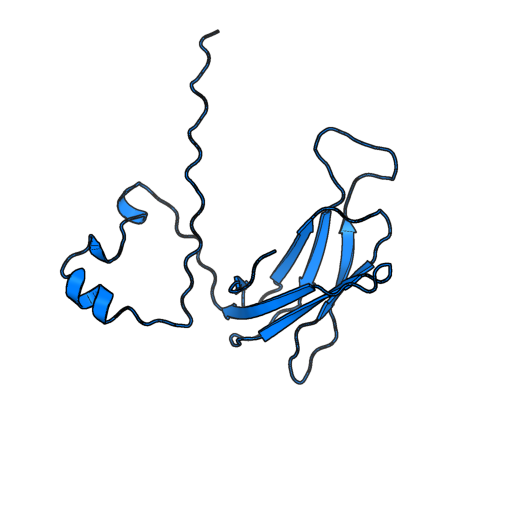 1 119 ? 3.891 5.839 -26.192 1.00 90.88 119 ARG A N 1
ATOM 889 C CA . ARG A 1 119 ? 3.386 4.488 -25.918 1.00 90.88 119 ARG A CA 1
ATOM 890 C C . ARG A 1 119 ? 3.281 4.151 -24.429 1.00 90.88 119 ARG A C 1
ATOM 892 O O . ARG A 1 119 ? 2.701 3.120 -24.091 1.00 90.88 119 ARG A O 1
ATOM 899 N N . SER A 1 120 ? 3.769 5.000 -23.521 1.00 87.69 120 SER A N 1
ATOM 900 C CA . SER A 1 120 ? 3.962 4.663 -22.100 1.00 87.69 120 SER A CA 1
ATOM 901 C C . SER A 1 120 ? 2.684 4.667 -21.241 1.00 87.69 120 SER A C 1
ATOM 903 O O . SER A 1 120 ? 2.717 5.001 -20.053 1.00 87.69 120 SER A O 1
ATOM 905 N N . ARG A 1 121 ? 1.525 4.316 -21.807 1.00 89.44 121 ARG A N 1
ATOM 906 C CA . ARG A 1 121 ? 0.231 4.317 -21.104 1.00 89.44 121 ARG A CA 1
ATOM 907 C C . ARG A 1 121 ? -0.021 2.986 -20.402 1.00 89.44 121 ARG A C 1
ATOM 909 O O . ARG A 1 121 ? -0.825 2.174 -20.851 1.00 89.44 121 ARG A O 1
ATOM 916 N N . PHE A 1 122 ? 0.631 2.795 -19.258 1.00 92.25 122 PHE A N 1
ATOM 917 C CA . PHE A 1 122 ? 0.481 1.595 -18.433 1.00 92.25 122 PHE A CA 1
ATOM 918 C C . PHE A 1 122 ? -0.252 1.909 -17.116 1.00 92.25 122 PHE A C 1
ATOM 920 O O . PHE A 1 122 ? 0.397 2.171 -16.105 1.00 92.25 122 PHE A O 1
ATOM 927 N N . PRO A 1 123 ? -1.601 1.873 -17.078 1.00 91.56 123 PRO A N 1
ATOM 928 C CA . PRO A 1 123 ? -2.383 2.308 -15.910 1.00 91.56 123 PRO A CA 1
ATOM 929 C C . PRO A 1 123 ? -2.191 1.438 -14.654 1.00 91.56 123 PRO A C 1
ATOM 931 O O . PRO A 1 123 ? -2.573 1.843 -13.556 1.00 91.56 123 PRO A O 1
ATOM 934 N N . LEU A 1 124 ? -1.613 0.245 -14.815 1.00 94.56 124 LEU A N 1
ATOM 935 C CA . LEU A 1 124 ? -1.332 -0.699 -13.731 1.00 94.56 124 LEU A CA 1
ATOM 936 C C . LEU A 1 124 ? 0.122 -0.642 -13.238 1.00 94.56 124 LEU A C 1
ATOM 938 O O . LEU A 1 124 ? 0.440 -1.287 -12.244 1.00 94.56 124 LEU A O 1
ATOM 942 N N . ILE A 1 125 ? 0.994 0.127 -13.899 1.00 93.38 125 ILE A N 1
ATOM 943 C CA . ILE A 1 125 ? 2.383 0.321 -13.472 1.00 93.38 125 ILE A CA 1
ATOM 944 C C . ILE A 1 125 ? 2.464 1.602 -12.649 1.00 93.38 125 ILE A C 1
ATOM 946 O O . ILE A 1 125 ? 1.928 2.641 -13.036 1.00 93.38 125 ILE A O 1
ATOM 950 N N . ARG A 1 126 ? 3.143 1.532 -11.501 1.00 93.19 126 ARG A N 1
ATOM 951 C CA . ARG A 1 126 ? 3.345 2.678 -10.611 1.00 93.19 126 ARG A CA 1
ATOM 952 C C . ARG A 1 126 ? 4.800 2.773 -10.211 1.00 93.19 126 ARG A C 1
ATOM 954 O O . ARG A 1 126 ? 5.408 1.771 -9.850 1.00 93.19 126 ARG A O 1
ATOM 961 N N . LEU A 1 127 ? 5.331 3.988 -10.272 1.00 91.00 127 LEU A N 1
ATOM 962 C CA . LEU A 1 127 ? 6.689 4.302 -9.859 1.00 91.00 127 LEU A CA 1
ATOM 963 C C . LEU A 1 127 ? 6.629 5.131 -8.579 1.00 91.00 127 LEU A C 1
ATOM 965 O O . LEU A 1 127 ? 5.998 6.186 -8.550 1.00 91.00 127 LEU A O 1
ATOM 969 N N . PHE A 1 128 ? 7.300 4.652 -7.538 1.00 90.06 128 PHE A N 1
ATOM 970 C CA . PHE A 1 128 ? 7.520 5.402 -6.311 1.00 90.06 128 PHE A CA 1
ATOM 971 C C . PHE A 1 128 ? 9.006 5.737 -6.207 1.00 90.06 128 PHE A C 1
ATOM 973 O O . PHE A 1 128 ? 9.844 4.839 -6.148 1.00 90.06 128 PHE A O 1
ATOM 980 N N . THR A 1 129 ? 9.325 7.030 -6.188 1.00 87.00 129 THR A N 1
ATOM 981 C CA . THR A 1 129 ? 10.704 7.521 -6.134 1.00 87.00 129 THR A CA 1
ATOM 982 C C . THR A 1 129 ? 10.909 8.302 -4.847 1.00 87.00 129 THR A C 1
ATOM 984 O O . THR A 1 129 ? 10.190 9.263 -4.570 1.00 87.00 129 THR A O 1
ATOM 987 N N . LEU A 1 130 ? 11.913 7.910 -4.065 1.00 82.19 130 LEU A N 1
ATOM 988 C CA . LEU A 1 130 ? 12.343 8.666 -2.894 1.00 82.19 130 LEU A CA 1
ATOM 989 C C . LEU A 1 130 ? 13.181 9.873 -3.323 1.00 82.19 130 LEU A C 1
ATOM 991 O O . LEU A 1 130 ? 13.930 9.814 -4.299 1.00 82.19 130 LEU A O 1
ATOM 995 N N . LYS A 1 131 ? 13.094 10.9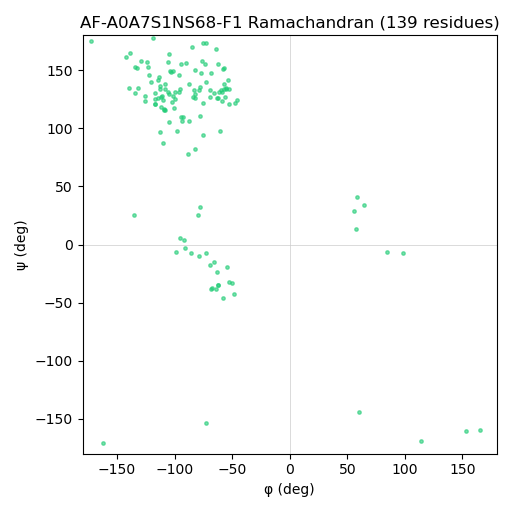70 -2.565 1.00 79.62 131 LYS A N 1
ATOM 996 C CA . LYS A 1 131 ? 14.045 12.076 -2.723 1.00 79.62 131 LYS A CA 1
ATOM 997 C C . LYS A 1 131 ? 15.441 11.579 -2.317 1.00 79.62 131 LYS A C 1
ATOM 999 O O . LYS A 1 131 ? 15.553 11.010 -1.230 1.00 79.62 131 LYS A O 1
ATOM 1004 N N . PRO A 1 132 ? 16.485 11.791 -3.139 1.00 69.25 132 PRO A N 1
ATOM 1005 C CA . PRO A 1 132 ? 17.850 11.451 -2.758 1.00 69.25 132 PRO A CA 1
ATOM 1006 C C . PRO A 1 132 ? 18.220 12.162 -1.454 1.00 69.25 132 PRO A C 1
ATOM 1008 O O . PRO A 1 132 ? 18.063 13.379 -1.345 1.00 69.25 132 PRO A O 1
ATOM 1011 N N . ALA A 1 133 ? 18.685 11.408 -0.461 1.00 66.62 133 ALA A N 1
ATOM 1012 C CA . ALA A 1 133 ? 19.275 11.986 0.736 1.00 66.62 133 ALA A CA 1
ATOM 1013 C C . ALA A 1 133 ? 20.736 12.333 0.429 1.00 66.62 133 ALA A C 1
ATOM 1015 O O . ALA A 1 133 ? 21.492 11.480 -0.033 1.00 66.62 133 ALA A O 1
ATOM 1016 N N . VAL A 1 134 ? 21.129 13.582 0.668 1.00 62.66 134 VAL A N 1
ATOM 1017 C CA . VAL A 1 134 ? 22.543 13.966 0.655 1.00 62.66 134 VAL A CA 1
ATOM 1018 C C . VAL A 1 134 ? 23.147 13.428 1.948 1.00 62.66 134 VAL A C 1
ATOM 1020 O O . VAL A 1 134 ? 22.643 13.738 3.029 1.00 62.66 134 VAL A O 1
ATOM 1023 N N . ALA A 1 135 ? 24.178 12.588 1.846 1.00 62.62 135 ALA A N 1
ATOM 1024 C CA . ALA A 1 135 ? 24.923 12.158 3.021 1.00 62.62 135 ALA A CA 1
ATOM 1025 C C . ALA A 1 135 ? 25.507 13.406 3.710 1.00 62.62 135 ALA A C 1
ATOM 1027 O O . ALA A 1 135 ? 26.063 14.260 3.011 1.00 62.62 135 ALA A O 1
ATOM 1028 N N . PRO A 1 136 ? 25.357 13.568 5.037 1.00 57.19 136 PRO A N 1
ATOM 1029 C CA . PRO A 1 136 ? 26.051 14.639 5.735 1.00 57.19 136 PRO A CA 1
ATOM 1030 C C . PRO A 1 136 ? 27.553 14.472 5.487 1.00 57.19 136 PRO A C 1
ATOM 1032 O O . PRO A 1 136 ? 28.066 13.356 5.547 1.00 57.19 136 PRO A O 1
ATOM 1035 N N . ALA A 1 137 ? 28.227 15.570 5.143 1.00 61.38 137 ALA A N 1
ATOM 1036 C CA . ALA A 1 137 ? 29.673 15.571 4.975 1.00 61.38 137 ALA A CA 1
ATOM 1037 C C . ALA A 1 137 ? 30.326 15.051 6.263 1.00 61.38 137 ALA A C 1
ATOM 1039 O O . ALA A 1 137 ? 29.909 15.439 7.359 1.00 61.38 137 ALA A O 1
ATOM 1040 N N . GLU A 1 138 ? 31.307 14.160 6.119 1.00 58.59 138 GLU A N 1
ATOM 1041 C CA . GLU A 1 138 ? 32.137 13.693 7.226 1.00 58.59 138 GLU A CA 1
ATOM 1042 C C . GLU A 1 138 ? 32.707 14.924 7.944 1.00 58.59 138 GLU A C 1
ATOM 1044 O O . GLU A 1 138 ? 33.337 15.782 7.326 1.00 58.59 138 GLU A O 1
ATOM 1049 N N . GLN A 1 139 ? 32.402 15.063 9.234 1.00 50.56 139 GLN A N 1
ATOM 1050 C CA . GLN A 1 139 ? 33.072 16.044 10.075 1.00 50.56 139 GLN A CA 1
ATOM 1051 C C . GLN A 1 139 ? 34.431 15.441 10.424 1.00 50.56 139 GLN A C 1
ATOM 1053 O O . GLN A 1 139 ? 34.478 14.428 11.118 1.00 50.56 139 GLN A O 1
ATOM 1058 N N . GLU A 1 140 ? 35.507 16.014 9.880 1.00 47.06 140 GLU A N 1
ATOM 1059 C CA . GLU A 1 140 ? 36.872 15.712 10.315 1.00 47.06 140 GLU A CA 1
ATOM 1060 C C . GLU A 1 140 ? 36.988 16.050 11.812 1.00 47.06 140 GLU A C 1
ATOM 1062 O O . GLU A 1 140 ? 36.645 17.162 12.226 1.00 47.06 140 GLU A O 1
ATOM 1067 N N . GLU A 1 141 ? 37.387 15.054 12.607 1.00 46.72 141 GLU A N 1
ATOM 1068 C CA . GLU A 1 141 ? 37.665 15.154 14.048 1.00 46.72 141 GLU A CA 1
ATOM 1069 C C . GLU A 1 141 ? 39.070 15.719 14.307 1.00 46.72 141 GLU A C 1
ATOM 1071 O O . GLU A 1 141 ? 40.014 15.318 13.584 1.00 46.72 141 GLU A O 1
#

Sequence (141 aa):
LEDHMVLQRDQQACIWGGVADPGTVVTVAVPQRNWSQAAGGVTGLPPGQRIGTLAYKWTVCVPPTPGGGPYTVTVTSRDSPHQLLLRNVLFGDVFLCSGQSNMQMTVRQTFDGPSEVERSRFPLIRLFTLKPAVAPAEQEE